Protein AF-A0A7V9FKU3-F1 (afdb_monomer)

Mean predicted aligned error: 3.98 Å

pLDDT: mean 90.35, std 10.85, range [51.25, 97.75]

Sequence (62 aa):
VDGDATLVSFRADEPAGLVERLAKRDVLVREIPGTGLIRASCGWWTSDGDLERLLEGIREGG

Structure (mmCIF, N/CA/C/O backbone):
data_AF-A0A7V9FKU3-F1
#
_entry.id   AF-A0A7V9FKU3-F1
#
loop_
_atom_site.group_PDB
_atom_site.id
_atom_site.type_symbol
_atom_site.label_atom_id
_atom_site.label_alt_id
_atom_site.label_comp_id
_atom_site.label_asym_id
_atom_site.label_entity_id
_atom_site.label_seq_id
_atom_site.pdbx_PDB_ins_code
_atom_site.Cartn_x
_atom_site.Cartn_y
_atom_site.Cartn_z
_atom_site.occupancy
_atom_site.B_iso_or_equiv
_atom_site.auth_seq_id
_atom_site.auth_comp_id
_atom_site.auth_asym_id
_atom_site.auth_atom_id
_atom_site.pdbx_PDB_model_num
ATOM 1 N N . VAL A 1 1 ? -5.646 11.051 -14.956 1.00 51.25 1 VAL A N 1
ATOM 2 C CA . VAL A 1 1 ? -4.195 11.289 -15.068 1.00 51.25 1 VAL A CA 1
ATOM 3 C C . VAL A 1 1 ? -3.642 10.081 -15.774 1.00 51.25 1 VAL A C 1
ATOM 5 O O . VAL A 1 1 ? -3.883 8.978 -15.296 1.00 51.25 1 VAL A O 1
ATOM 8 N N . ASP A 1 2 ? -3.063 10.264 -16.953 1.00 55.41 2 ASP A N 1
ATOM 9 C CA . ASP A 1 2 ? -2.335 9.172 -17.592 1.00 55.41 2 ASP A CA 1
ATOM 10 C C . ASP A 1 2 ? -1.184 8.758 -16.662 1.00 55.41 2 ASP A C 1
ATOM 12 O O . ASP A 1 2 ? -0.626 9.591 -15.941 1.00 55.41 2 ASP A O 1
ATOM 16 N N . GLY A 1 3 ? -0.972 7.446 -16.552 1.00 57.19 3 GLY A N 1
ATOM 17 C CA . GLY A 1 3 ? -0.230 6.767 -15.486 1.00 57.19 3 GLY A CA 1
ATOM 18 C C . GLY A 1 3 ? 1.286 6.951 -15.523 1.00 57.19 3 GLY A C 1
ATOM 19 O O . GLY A 1 3 ? 2.016 5.974 -15.418 1.00 57.19 3 GLY A O 1
ATOM 20 N N . ASP A 1 4 ? 1.766 8.188 -15.620 1.00 69.50 4 ASP A N 1
ATOM 21 C CA . ASP A 1 4 ? 3.198 8.516 -15.608 1.00 69.50 4 ASP A CA 1
ATOM 22 C C . ASP A 1 4 ? 3.814 8.463 -14.195 1.00 69.50 4 ASP A C 1
ATOM 24 O O . ASP A 1 4 ? 5.001 8.730 -14.006 1.00 69.50 4 ASP A O 1
ATOM 28 N N . ALA A 1 5 ? 3.012 8.134 -13.176 1.00 80.25 5 ALA A N 1
ATOM 29 C CA . ALA A 1 5 ? 3.440 8.051 -11.788 1.00 80.25 5 ALA A CA 1
ATOM 30 C C . ALA A 1 5 ? 3.163 6.668 -11.191 1.00 80.25 5 ALA A C 1
ATOM 32 O O . ALA A 1 5 ? 2.068 6.125 -11.295 1.00 80.25 5 ALA A O 1
ATOM 33 N N . THR A 1 6 ? 4.143 6.150 -10.454 1.00 90.19 6 THR A N 1
ATOM 34 C CA . THR A 1 6 ? 4.062 4.885 -9.708 1.00 90.19 6 THR A CA 1
ATOM 35 C C . THR A 1 6 ? 3.461 5.064 -8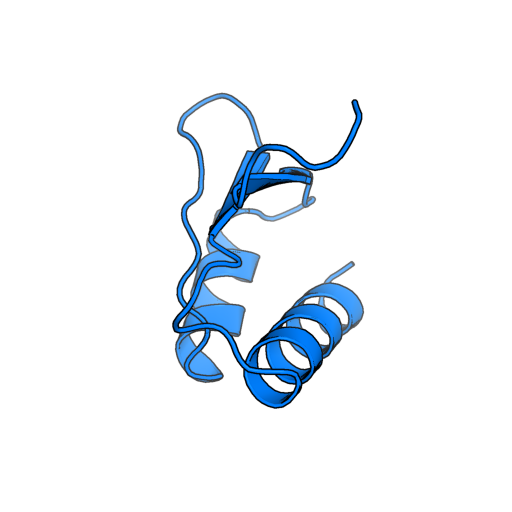.311 1.00 90.19 6 THR A C 1
ATOM 37 O O . THR A 1 6 ? 3.661 4.224 -7.442 1.00 90.19 6 THR A O 1
ATOM 40 N N . LEU A 1 7 ? 2.792 6.187 -8.033 1.00 92.94 7 LEU A N 1
ATOM 41 C CA . LEU A 1 7 ? 2.249 6.505 -6.712 1.00 92.94 7 LEU A CA 1
ATOM 42 C C . LEU A 1 7 ? 0.728 6.562 -6.774 1.00 92.94 7 LEU A C 1
ATOM 44 O O . LEU A 1 7 ? 0.162 7.364 -7.515 1.00 92.94 7 LEU A O 1
ATOM 48 N N . VAL A 1 8 ? 0.080 5.758 -5.937 1.00 93.06 8 VAL A N 1
ATOM 49 C CA . VAL A 1 8 ? -1.378 5.725 -5.803 1.00 93.06 8 VAL A CA 1
ATOM 50 C C . VAL A 1 8 ? -1.737 6.154 -4.391 1.00 93.06 8 VAL A C 1
ATOM 52 O O . VAL A 1 8 ? -1.237 5.577 -3.426 1.00 93.06 8 VAL A O 1
ATOM 55 N N . SER A 1 9 ? -2.606 7.157 -4.272 1.00 94.75 9 SER A N 1
ATOM 56 C CA . SER A 1 9 ? -3.134 7.610 -2.986 1.00 94.75 9 SER A CA 1
ATOM 57 C C . SER A 1 9 ? -4.638 7.368 -2.912 1.00 94.75 9 SER A C 1
ATOM 59 O O . SER A 1 9 ? -5.360 7.702 -3.850 1.00 94.75 9 SER A O 1
ATOM 61 N N . PHE A 1 10 ? -5.117 6.829 -1.796 1.00 94.38 10 PHE A N 1
ATOM 62 C CA . PHE A 1 10 ? -6.530 6.519 -1.568 1.00 94.38 10 PHE A CA 1
ATOM 63 C C . PHE A 1 10 ? -6.930 6.798 -0.114 1.00 94.38 10 PHE A C 1
ATOM 65 O O . PHE A 1 10 ? -6.074 6.893 0.765 1.00 94.38 10 PHE A O 1
ATOM 72 N N . ARG A 1 11 ? -8.230 6.987 0.136 1.00 93.75 11 ARG A N 1
ATOM 73 C CA . ARG A 1 11 ? -8.776 7.185 1.490 1.00 93.75 11 ARG A CA 1
ATOM 74 C C . ARG A 1 11 ? -9.103 5.846 2.141 1.00 93.75 11 ARG A C 1
ATOM 76 O O . ARG A 1 11 ? -9.421 4.889 1.444 1.00 93.75 11 ARG A O 1
ATOM 83 N N . ALA A 1 12 ? -9.063 5.826 3.466 1.00 90.69 12 ALA A N 1
ATOM 84 C CA . ALA A 1 12 ? -9.553 4.732 4.291 1.00 90.69 12 ALA A CA 1
ATOM 85 C C . ALA A 1 12 ? -10.182 5.308 5.563 1.00 90.69 12 ALA A C 1
ATOM 87 O O . ALA A 1 12 ? -9.739 6.359 6.030 1.00 90.69 12 ALA A O 1
ATOM 88 N N . ASP A 1 13 ? -11.176 4.622 6.121 1.00 87.81 13 ASP A N 1
ATOM 89 C CA . ASP A 1 13 ? -11.883 5.088 7.321 1.00 87.81 13 ASP A CA 1
ATOM 90 C C 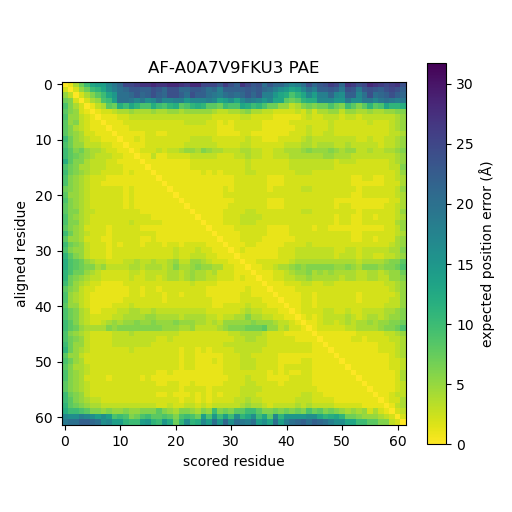. ASP A 1 13 ? -10.997 5.022 8.574 1.00 87.81 13 ASP A C 1
ATOM 92 O O . ASP A 1 13 ? -11.012 5.934 9.399 1.00 87.81 13 ASP A O 1
ATOM 96 N N . GLU A 1 14 ? -10.134 4.003 8.665 1.00 90.50 14 GLU A N 1
ATOM 97 C CA . GLU A 1 14 ? -9.112 3.875 9.711 1.00 90.50 14 GLU A CA 1
ATOM 98 C C . GLU A 1 14 ? -7.698 3.773 9.111 1.00 90.50 14 GLU A C 1
ATOM 100 O O . GLU A 1 14 ? -7.135 2.675 9.024 1.00 90.50 14 GLU A O 1
ATOM 105 N N . PRO A 1 15 ? -7.074 4.897 8.698 1.00 92.25 15 PRO A N 1
ATOM 106 C CA . PRO A 1 15 ? -5.800 4.865 7.985 1.00 92.25 15 PRO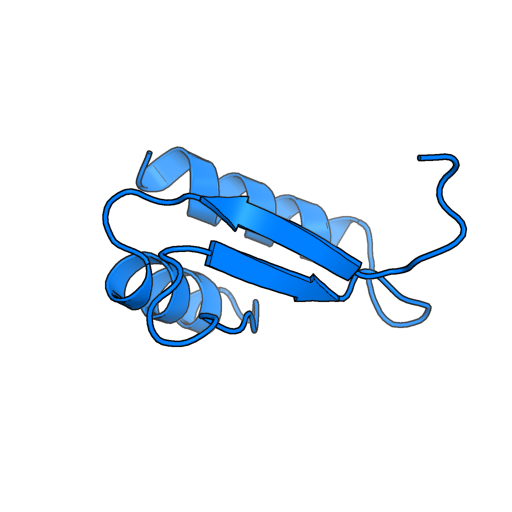 A CA 1
ATOM 107 C C . PRO A 1 15 ? -4.673 4.166 8.751 1.00 92.25 15 PRO A C 1
ATOM 109 O O . PRO A 1 15 ? -3.963 3.338 8.185 1.00 92.25 15 PRO A O 1
ATOM 112 N N . ALA A 1 16 ? -4.532 4.455 10.048 1.00 91.00 16 ALA A N 1
ATOM 113 C CA . ALA A 1 16 ? -3.505 3.841 10.890 1.00 91.00 16 ALA A CA 1
ATOM 114 C C . ALA A 1 16 ? -3.728 2.328 11.066 1.00 91.00 16 ALA A C 1
ATOM 116 O O . ALA A 1 16 ? -2.783 1.548 10.948 1.00 91.00 16 ALA A O 1
ATOM 117 N N . GLY A 1 17 ? -4.981 1.908 11.276 1.00 92.75 17 GLY A N 1
ATOM 118 C CA . GLY A 1 17 ? -5.339 0.493 11.385 1.00 92.75 17 GLY A CA 1
ATOM 119 C C . GLY A 1 17 ? -5.105 -0.264 10.078 1.00 92.75 17 GLY A C 1
ATOM 120 O O . GLY A 1 17 ? -4.594 -1.384 10.090 1.00 92.75 17 GLY A O 1
ATOM 121 N N . LEU A 1 18 ? -5.403 0.358 8.934 1.00 94.75 18 LEU A N 1
ATOM 122 C CA . LEU A 1 18 ? -5.127 -0.235 7.628 1.00 94.75 18 LEU A CA 1
ATOM 123 C C . LEU A 1 18 ? -3.619 -0.371 7.363 1.00 94.75 18 LEU A C 1
ATOM 125 O O . LEU A 1 18 ? -3.188 -1.424 6.898 1.00 94.75 18 LEU A O 1
ATOM 129 N N . VAL A 1 19 ? -2.804 0.630 7.717 1.00 96.06 19 VAL A N 1
ATOM 130 C CA . VAL A 1 19 ? -1.331 0.536 7.639 1.00 96.06 19 VAL A CA 1
ATOM 131 C C . VAL A 1 19 ? -0.817 -0.657 8.453 1.00 96.06 19 VAL A C 1
ATOM 133 O O . VAL A 1 19 ? -0.017 -1.442 7.947 1.00 96.06 19 VAL A O 1
ATOM 136 N N . GLU A 1 20 ? -1.296 -0.840 9.688 1.00 95.44 20 GLU A N 1
ATOM 137 C CA . GLU A 1 20 ? -0.883 -1.962 10.540 1.00 95.44 20 GLU A CA 1
ATOM 138 C C . GLU A 1 20 ? -1.302 -3.324 9.957 1.00 95.44 20 GLU A C 1
ATOM 140 O O . GLU A 1 20 ? -0.508 -4.269 9.937 1.00 95.44 20 GLU A O 1
ATOM 145 N N . ARG A 1 21 ? -2.538 -3.442 9.450 1.00 94.94 21 ARG A N 1
ATOM 146 C CA . ARG A 1 21 ? -3.040 -4.683 8.829 1.00 94.94 21 ARG A CA 1
ATOM 147 C C . ARG A 1 21 ? -2.273 -5.067 7.569 1.00 94.94 21 ARG A C 1
ATOM 149 O O . ARG A 1 21 ? -2.049 -6.259 7.350 1.00 94.94 21 ARG A O 1
ATOM 156 N N . LEU A 1 22 ? -1.901 -4.083 6.754 1.00 96.94 22 LEU A N 1
ATOM 157 C CA . LEU A 1 22 ? -1.118 -4.292 5.538 1.00 96.94 22 LEU A CA 1
ATOM 158 C C . LEU A 1 22 ? 0.324 -4.680 5.872 1.00 96.94 22 LEU A C 1
ATOM 160 O O . LEU A 1 22 ? 0.846 -5.622 5.281 1.00 96.94 22 LEU A O 1
ATOM 164 N N . ALA A 1 23 ? 0.933 -4.062 6.888 1.00 97.12 23 ALA A N 1
ATOM 165 C CA . ALA A 1 23 ? 2.280 -4.422 7.325 1.00 97.12 23 ALA A CA 1
ATOM 166 C C . ALA A 1 23 ? 2.380 -5.897 7.761 1.00 97.12 23 ALA A C 1
ATOM 168 O O . ALA A 1 23 ? 3.355 -6.566 7.437 1.00 97.12 23 ALA A O 1
ATOM 169 N N . LYS A 1 24 ? 1.342 -6.438 8.417 1.00 96.56 24 LYS A N 1
ATOM 170 C CA . LYS A 1 24 ? 1.253 -7.868 8.788 1.00 96.56 24 LYS A CA 1
ATOM 171 C C . LYS A 1 24 ? 1.135 -8.822 7.588 1.00 96.56 24 LYS A C 1
ATOM 173 O O . LYS A 1 24 ? 1.283 -10.024 7.768 1.00 96.56 24 LYS A O 1
ATOM 178 N N . ARG A 1 25 ? 0.850 -8.300 6.392 1.00 96.00 25 ARG A N 1
ATOM 179 C CA . ARG A 1 25 ? 0.767 -9.032 5.112 1.00 96.00 25 ARG A CA 1
ATOM 180 C C . ARG A 1 25 ? 2.003 -8.814 4.233 1.00 96.00 25 ARG A C 1
ATOM 182 O O . ARG A 1 25 ? 1.967 -9.094 3.037 1.00 96.00 25 ARG A O 1
ATOM 189 N N . ASP A 1 26 ? 3.063 -8.257 4.817 1.00 96.62 26 ASP A N 1
ATOM 190 C CA . ASP A 1 26 ? 4.267 -7.784 4.131 1.00 96.62 26 ASP A CA 1
ATOM 191 C C . ASP A 1 26 ? 3.975 -6.733 3.042 1.00 96.62 26 ASP A C 1
ATOM 193 O O . ASP A 1 26 ? 4.680 -6.642 2.037 1.00 96.62 26 ASP A O 1
ATOM 197 N N . VAL A 1 27 ? 2.942 -5.907 3.247 1.00 97.31 27 VAL A N 1
ATOM 198 C CA . VAL A 1 27 ? 2.612 -4.763 2.388 1.00 97.31 27 VAL A CA 1
ATOM 199 C C . VAL A 1 27 ? 2.871 -3.468 3.153 1.00 97.31 27 VAL A C 1
ATOM 201 O O . VAL A 1 27 ? 2.155 -3.115 4.088 1.00 97.31 27 VAL A O 1
ATOM 204 N N . LEU A 1 28 ? 3.897 -2.721 2.748 1.00 96.88 28 LEU A N 1
ATOM 205 C CA . LEU A 1 28 ? 4.255 -1.456 3.390 1.00 96.88 28 LEU A CA 1
ATOM 206 C C . LEU A 1 28 ? 3.658 -0.269 2.631 1.00 96.88 28 LEU A C 1
ATOM 208 O O . LEU A 1 28 ? 4.023 0.019 1.493 1.00 96.88 28 LEU A O 1
ATOM 212 N N . VAL A 1 29 ? 2.772 0.462 3.301 1.00 96.62 29 VAL A N 1
ATOM 213 C CA . VAL A 1 29 ? 2.172 1.708 2.808 1.00 96.62 29 VAL A CA 1
ATOM 214 C C . VAL A 1 29 ? 2.400 2.839 3.805 1.00 96.62 29 VAL A C 1
ATOM 216 O O . VAL A 1 29 ? 2.793 2.615 4.950 1.00 96.62 29 VAL A O 1
ATOM 219 N N . ARG A 1 30 ? 2.166 4.080 3.374 1.00 96.44 30 ARG 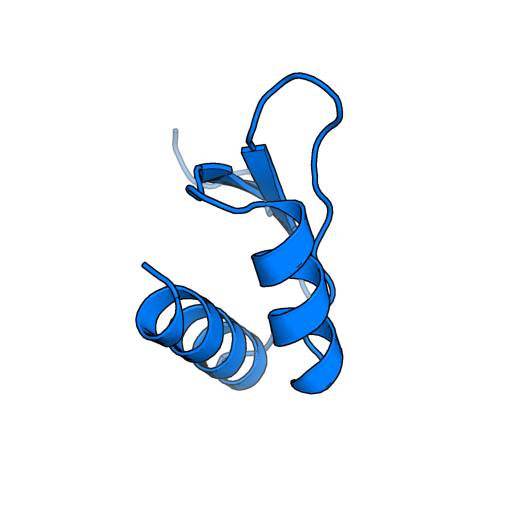A N 1
ATOM 220 C CA . ARG A 1 30 ? 2.345 5.267 4.218 1.00 96.44 30 ARG A CA 1
ATOM 221 C C . ARG A 1 30 ? 1.053 6.063 4.318 1.00 96.44 30 ARG A C 1
ATOM 223 O O . ARG A 1 30 ? 0.548 6.514 3.296 1.00 96.44 30 ARG A O 1
ATOM 230 N N . GLU A 1 31 ? 0.583 6.306 5.537 1.00 95.38 31 GLU A N 1
ATOM 231 C CA . GLU A 1 31 ? -0.393 7.368 5.801 1.00 95.38 31 GLU A CA 1
ATOM 232 C C . GLU A 1 31 ? 0.273 8.737 5.597 1.00 95.38 31 GLU A C 1
ATOM 234 O O . GLU A 1 31 ? 1.443 8.934 5.944 1.00 95.38 31 GLU A O 1
ATOM 239 N N . ILE A 1 32 ? -0.438 9.651 4.942 1.00 93.69 32 ILE A N 1
ATOM 240 C CA . ILE A 1 32 ? 0.003 11.021 4.698 1.00 93.69 32 ILE A CA 1
ATOM 241 C C . ILE A 1 32 ? -0.602 11.905 5.799 1.00 93.69 32 ILE A C 1
ATOM 243 O O . ILE A 1 32 ? -1.802 12.206 5.723 1.00 93.69 32 ILE A O 1
ATOM 247 N N . PRO A 1 33 ? 0.210 12.381 6.762 1.00 88.81 33 PRO A N 1
ATOM 248 C CA . PRO A 1 33 ? -0.293 13.015 7.973 1.00 88.81 33 PRO A CA 1
ATOM 249 C C . PRO A 1 33 ? -1.271 14.156 7.703 1.00 88.81 33 PRO A C 1
ATOM 251 O O . PRO A 1 33 ? -0.994 15.057 6.909 1.00 88.81 33 PRO A O 1
ATOM 254 N N . GLY A 1 34 ? -2.412 14.125 8.391 1.00 87.50 34 GLY A N 1
ATOM 255 C CA . GLY A 1 34 ? -3.420 15.188 8.349 1.00 87.50 34 GLY A CA 1
ATOM 256 C C . GLY A 1 34 ? -4.289 15.206 7.089 1.00 87.50 34 GLY A C 1
ATOM 257 O O . GLY A 1 34 ? -5.067 16.139 6.911 1.00 87.50 34 GLY A O 1
ATOM 258 N N . THR A 1 35 ? -4.187 14.198 6.216 1.00 91.44 35 THR A N 1
ATOM 259 C CA . THR A 1 35 ? -4.965 14.149 4.961 1.00 91.44 35 THR A CA 1
ATOM 260 C C . THR A 1 35 ? -5.999 13.023 4.912 1.00 91.44 35 THR A C 1
ATOM 262 O O . THR A 1 35 ? -6.905 13.058 4.069 1.00 91.44 35 THR A O 1
ATOM 265 N N . GLY A 1 36 ? -5.865 12.019 5.789 1.00 89.12 36 GLY A N 1
ATOM 266 C CA . GLY A 1 36 ? -6.655 10.785 5.740 1.00 89.12 36 GLY A CA 1
ATOM 267 C C . GLY A 1 36 ? -6.375 9.940 4.492 1.00 89.12 36 GLY A C 1
ATOM 268 O O . GLY A 1 36 ? -7.211 9.127 4.100 1.00 89.12 36 GLY A O 1
ATOM 269 N N . LEU A 1 37 ? -5.243 10.177 3.821 1.00 94.81 37 LEU A N 1
ATOM 270 C CA . LEU A 1 37 ? -4.813 9.427 2.646 1.00 94.81 37 LEU A CA 1
ATOM 271 C C . LEU A 1 37 ? -3.725 8.430 3.016 1.00 94.81 37 LEU A C 1
ATOM 273 O O . LEU A 1 37 ? -2.816 8.726 3.789 1.00 94.81 37 LEU A O 1
ATOM 277 N N . ILE A 1 38 ? -3.778 7.278 2.370 1.00 96.81 38 ILE A N 1
ATOM 278 C CA . ILE A 1 38 ? -2.714 6.286 2.333 1.00 96.81 38 ILE A CA 1
ATOM 279 C C . ILE A 1 38 ? -2.101 6.320 0.944 1.00 96.81 38 ILE A C 1
ATOM 281 O O . ILE A 1 38 ? -2.821 6.438 -0.044 1.00 96.81 38 ILE A O 1
ATOM 285 N N . ARG A 1 39 ? -0.777 6.195 0.867 1.00 96.81 39 ARG A N 1
ATOM 286 C CA . ARG A 1 39 ? -0.022 6.099 -0.377 1.00 96.81 39 ARG A CA 1
ATOM 287 C C . ARG A 1 39 ? 0.660 4.744 -0.507 1.00 96.81 39 ARG A C 1
ATOM 289 O O . ARG A 1 39 ? 1.441 4.357 0.367 1.00 96.81 39 ARG A O 1
ATOM 296 N N . ALA A 1 40 ? 0.427 4.095 -1.640 1.00 96.12 40 ALA A N 1
ATOM 297 C CA . ALA A 1 40 ? 1.179 2.949 -2.129 1.00 96.12 40 ALA A CA 1
ATOM 298 C C . ALA A 1 40 ? 2.130 3.384 -3.257 1.00 96.12 40 ALA A C 1
ATOM 300 O O . 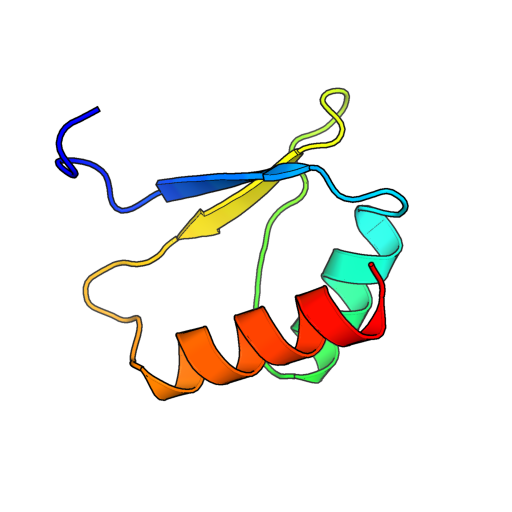ALA A 1 40 ? 1.829 4.308 -4.018 1.00 96.12 40 ALA A O 1
ATOM 301 N N . SER A 1 41 ? 3.288 2.727 -3.347 1.00 94.88 41 SER A N 1
ATOM 302 C CA . SER A 1 41 ? 4.250 2.910 -4.436 1.00 94.88 41 SER A CA 1
ATOM 303 C C . SER A 1 41 ? 4.315 1.631 -5.263 1.00 94.88 41 SER A C 1
ATOM 305 O O . SER A 1 41 ? 4.890 0.647 -4.810 1.00 94.88 41 SER A O 1
ATOM 307 N N . CYS A 1 42 ? 3.748 1.666 -6.464 1.00 92.81 42 CYS A N 1
ATOM 308 C CA . CYS A 1 42 ? 3.653 0.552 -7.403 1.00 92.81 42 CYS A CA 1
ATOM 309 C C . CYS A 1 42 ? 4.674 0.751 -8.531 1.00 92.81 42 CYS A C 1
ATOM 311 O O . CYS A 1 42 ? 4.341 1.269 -9.596 1.00 92.81 42 CYS A O 1
ATOM 313 N N . GLY A 1 43 ? 5.943 0.456 -8.245 1.00 89.81 43 GLY A N 1
ATOM 314 C CA . GLY A 1 43 ? 7.066 0.689 -9.159 1.00 89.81 43 GLY A CA 1
ATOM 315 C C . GLY A 1 43 ? 7.668 -0.604 -9.702 1.00 89.81 43 GLY A C 1
ATOM 316 O O . GLY A 1 43 ? 7.071 -1.667 -9.603 1.00 89.81 43 GLY A O 1
ATOM 317 N N . TRP A 1 44 ? 8.898 -0.521 -10.213 1.00 90.56 44 TRP A N 1
ATOM 318 C CA . TRP A 1 44 ? 9.641 -1.665 -10.770 1.00 90.56 44 TRP A CA 1
ATOM 319 C C . TRP A 1 44 ? 9.718 -2.894 -9.844 1.00 90.56 44 TRP A C 1
ATOM 321 O O . TRP A 1 44 ? 9.807 -4.023 -10.309 1.00 90.56 44 TRP A O 1
ATOM 331 N N . TRP A 1 45 ? 9.694 -2.671 -8.529 1.00 89.44 45 TRP A N 1
ATOM 332 C CA . TRP A 1 45 ? 9.823 -3.714 -7.508 1.00 89.44 45 TRP A CA 1
ATOM 333 C C . TRP A 1 45 ? 8.485 -4.292 -7.039 1.00 89.44 45 TRP A C 1
ATOM 335 O O . TRP A 1 45 ? 8.475 -5.109 -6.127 1.00 89.44 45 TRP A O 1
ATOM 345 N N . THR A 1 46 ? 7.369 -3.840 -7.610 1.00 93.94 46 THR A N 1
ATOM 346 C CA . THR A 1 46 ? 6.026 -4.282 -7.239 1.00 93.94 46 THR A CA 1
ATOM 347 C C . THR A 1 46 ? 5.568 -5.370 -8.201 1.00 93.94 46 THR A C 1
ATOM 349 O O . THR A 1 46 ? 5.506 -5.155 -9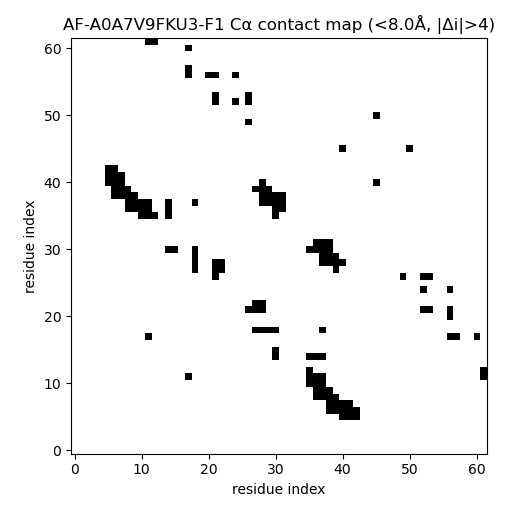.409 1.00 93.94 46 THR A O 1
ATOM 352 N N . SER A 1 47 ? 5.249 -6.536 -7.657 1.00 95.56 47 SER A N 1
ATOM 353 C CA . SER A 1 47 ? 4.684 -7.678 -8.374 1.00 95.56 47 SER A CA 1
ATOM 354 C C . SER A 1 47 ? 3.159 -7.719 -8.269 1.00 95.56 47 SER A C 1
ATOM 356 O O . SER A 1 47 ? 2.571 -7.097 -7.382 1.00 95.56 47 SER A O 1
ATOM 358 N N . ASP A 1 48 ? 2.510 -8.516 -9.118 1.00 96.44 48 ASP A N 1
ATOM 359 C CA . ASP A 1 48 ? 1.062 -8.747 -9.031 1.00 96.44 48 ASP A CA 1
ATOM 360 C C . ASP A 1 48 ? 0.654 -9.324 -7.663 1.00 96.44 48 ASP A C 1
ATOM 362 O O . ASP A 1 48 ? -0.342 -8.895 -7.088 1.00 96.44 48 ASP A O 1
ATOM 366 N N . GLY A 1 49 ? 1.477 -10.198 -7.071 1.00 97.75 49 GLY A N 1
ATOM 367 C CA . GLY A 1 49 ? 1.236 -10.736 -5.726 1.00 97.75 49 GLY A CA 1
ATOM 368 C C . GLY A 1 49 ? 1.339 -9.688 -4.608 1.00 97.75 49 GLY A C 1
ATOM 369 O O . GLY A 1 49 ? 0.703 -9.820 -3.562 1.00 97.75 49 GLY A O 1
ATOM 370 N N . ASP A 1 50 ? 2.104 -8.610 -4.804 1.00 97.06 50 ASP A N 1
ATOM 371 C CA . ASP A 1 50 ? 2.093 -7.468 -3.879 1.00 97.06 50 ASP A CA 1
ATOM 372 C C . ASP A 1 50 ? 0.770 -6.701 -3.976 1.00 97.06 50 ASP A C 1
ATOM 374 O O . ASP A 1 50 ? 0.210 -6.281 -2.960 1.00 97.06 50 AS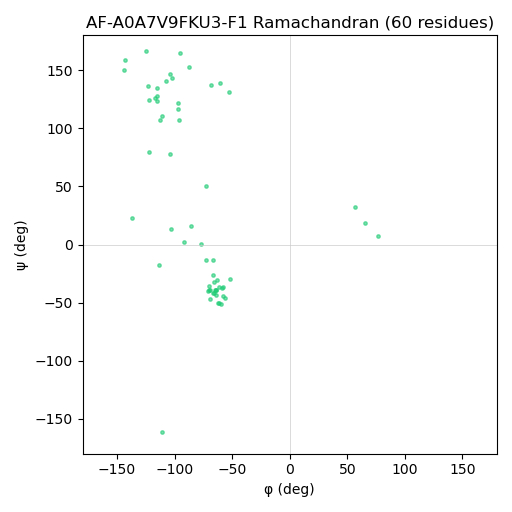P A O 1
ATOM 378 N N . LEU A 1 51 ? 0.251 -6.547 -5.199 1.00 96.06 51 LEU A N 1
ATOM 379 C CA . LEU A 1 51 ? -1.020 -5.876 -5.459 1.00 96.06 51 LEU A CA 1
ATOM 380 C C . LEU A 1 51 ? -2.207 -6.690 -4.939 1.00 96.06 51 LEU A C 1
ATOM 382 O O . LEU A 1 51 ? -3.128 -6.113 -4.364 1.00 96.06 51 LEU A O 1
ATOM 386 N N . GLU A 1 52 ? -2.182 -8.012 -5.080 1.00 97.25 52 GLU A N 1
ATOM 387 C CA . GLU A 1 52 ? -3.213 -8.904 -4.541 1.00 97.25 52 GLU A CA 1
ATOM 388 C C . GLU A 1 52 ? -3.315 -8.776 -3.019 1.00 97.25 52 GLU A C 1
ATOM 390 O O . GLU A 1 52 ? -4.388 -8.460 -2.503 1.00 97.25 52 GLU A O 1
ATOM 395 N N . ARG A 1 53 ? -2.189 -8.882 -2.301 1.00 97.12 53 ARG A N 1
ATOM 396 C CA . ARG A 1 53 ? -2.154 -8.723 -0.835 1.00 97.12 53 ARG A CA 1
ATOM 397 C C . ARG A 1 53 ? -2.607 -7.339 -0.379 1.00 97.12 53 ARG A C 1
ATOM 399 O O . ARG A 1 53 ? -3.275 -7.211 0.651 1.00 97.12 53 ARG A O 1
ATOM 406 N N . LEU A 1 54 ? -2.268 -6.296 -1.143 1.00 96.19 54 LEU A N 1
ATOM 407 C CA . LEU A 1 54 ? -2.756 -4.939 -0.900 1.00 96.19 54 LEU A CA 1
ATOM 408 C C . LEU A 1 54 ? -4.284 -4.875 -1.029 1.00 96.19 54 LEU A C 1
ATOM 410 O O . LEU A 1 54 ? -4.954 -4.363 -0.132 1.00 96.19 54 LEU A O 1
ATOM 414 N N . LEU A 1 55 ? -4.838 -5.393 -2.126 1.00 95.50 55 LEU A N 1
ATOM 415 C CA . LEU A 1 55 ? -6.277 -5.376 -2.391 1.00 95.50 55 LEU A CA 1
ATOM 416 C C . LEU A 1 55 ? -7.064 -6.202 -1.369 1.00 95.50 55 LEU A C 1
ATOM 418 O O . LEU A 1 55 ? -8.136 -5.773 -0.943 1.00 95.50 55 LEU A O 1
ATOM 422 N N . GLU A 1 56 ? -6.544 -7.354 -0.953 1.00 95.38 56 GLU A N 1
ATOM 423 C CA . GLU A 1 56 ? -7.130 -8.174 0.112 1.00 95.38 56 GLU A CA 1
ATOM 424 C C . GLU A 1 56 ? -7.178 -7.411 1.439 1.00 95.38 56 GLU A C 1
ATOM 426 O O . GLU A 1 56 ? -8.246 -7.278 2.036 1.00 95.38 56 GLU A O 1
ATOM 431 N N . GLY A 1 57 ? -6.060 -6.810 1.860 1.00 93.94 57 GLY A N 1
ATOM 432 C CA . GLY A 1 57 ? -6.007 -6.042 3.106 1.00 93.94 57 GLY A CA 1
ATOM 433 C C . GLY A 1 57 ? -6.911 -4.802 3.117 1.00 93.94 57 GLY A C 1
ATOM 434 O O . GLY A 1 57 ? -7.415 -4.430 4.179 1.00 93.94 57 GLY A O 1
ATOM 435 N N . ILE A 1 58 ? -7.145 -4.179 1.954 1.00 93.62 58 ILE A N 1
ATOM 436 C CA . ILE A 1 58 ? -8.113 -3.080 1.802 1.00 93.62 58 ILE A CA 1
ATOM 437 C C . ILE A 1 58 ? -9.548 -3.602 1.949 1.00 93.62 58 ILE A C 1
ATOM 439 O O . ILE A 1 58 ? -10.331 -3.010 2.686 1.00 93.62 58 ILE A O 1
ATOM 443 N N . ARG A 1 59 ? -9.895 -4.710 1.283 1.00 91.06 59 ARG A N 1
ATOM 444 C CA . ARG A 1 59 ? -11.257 -5.278 1.280 1.00 91.06 59 ARG A CA 1
ATOM 445 C C . ARG A 1 59 ? -11.710 -5.803 2.636 1.00 91.06 59 ARG A C 1
ATOM 447 O O . ARG A 1 59 ? -12.895 -5.760 2.929 1.00 91.06 59 ARG A O 1
ATOM 454 N N . GLU A 1 60 ? -10.793 -6.311 3.449 1.00 83.25 60 GLU A N 1
ATOM 455 C CA . GLU A 1 60 ? -11.122 -6.828 4.782 1.00 83.25 60 GLU A CA 1
ATOM 456 C C . GLU A 1 60 ? -11.453 -5.737 5.815 1.00 83.25 60 GLU A C 1
ATOM 458 O O . GLU A 1 60 ? -11.924 -6.055 6.905 1.00 83.25 60 GLU A O 1
ATOM 463 N N . GLY A 1 61 ? -11.166 -4.467 5.518 1.00 68.75 61 GLY A N 1
ATOM 464 C CA . GLY A 1 61 ? -11.350 -3.365 6.464 1.00 68.75 61 GLY A CA 1
ATOM 465 C C . GLY A 1 61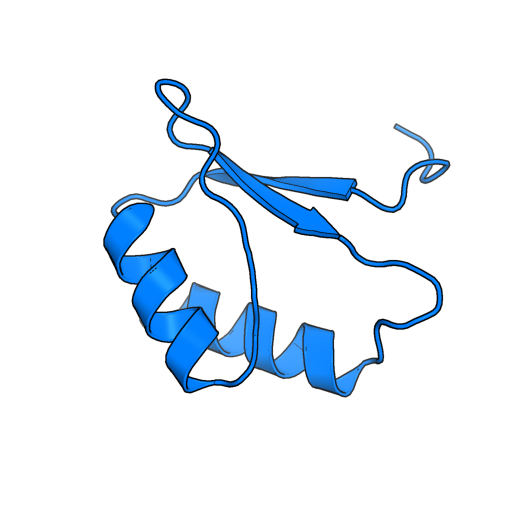 ? -11.961 -2.106 5.865 1.00 68.75 61 GLY A C 1
ATOM 466 O O . GLY A 1 61 ? -11.706 -1.030 6.406 1.00 68.75 61 GLY A O 1
ATOM 467 N N . GLY A 1 62 ? -12.683 -2.246 4.752 1.00 55.38 62 GLY A N 1
ATOM 468 C CA . GLY A 1 62 ? -13.534 -1.221 4.146 1.00 55.38 62 GLY A CA 1
ATOM 469 C C . GLY A 1 62 ? -14.993 -1.650 4.116 1.00 55.38 62 GLY A C 1
ATOM 470 O O . GLY A 1 62 ? -15.268 -2.838 4.403 1.00 55.38 62 GLY A O 1
#

Solvent-accessible surface area (backbone atoms only — not comparable to full-atom values): 3815 Å² total; per-residue (Å²): 127,82,82,87,59,46,66,49,74,48,75,51,96,52,47,70,61,49,41,54,56,24,45,77,66,78,34,82,57,41,69,45,87,95,67,56,31,37,38,43,72,59,46,96,89,53,50,72,70,55,52,50,50,46,52,50,48,48,61,78,71,105

Foldseek 3Di:
DPPPAQKDKDAAP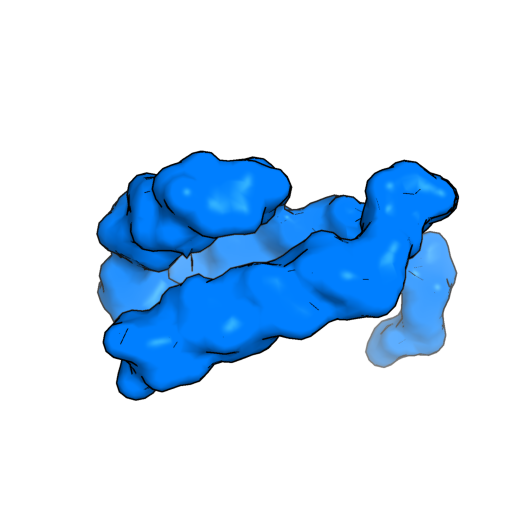DLVVLQVLLVVLVAHWDDDPPPNIIMDGRDPPHDVVSVVSSVVSRVVRD

Secondary structure (DSSP, 8-state):
--S--SEEEEE-SSHHHHHHHHHTTT---EEETTTTEEEEE-STT--HHHHHHHHHHHHTT-

Nearest PDB structures (foldseek):
  3f9t-assembly1_B  TM=8.354E-01  e=2.078E+00  Methanocaldococcus jannaschii
  6i34-assembly2_C  TM=8.063E-01  e=1.819E+00  Homo sapiens neanderthalensis
  6jy1-assembly1_A-2  TM=8.392E-01  e=2.711E+00  Methanocaldococcus jannaschii DSM 2661
  6i33-assembly1_A  TM=7.617E-01  e=1.490E+00  Homo sapiens
  1zvp-assembly1_A  TM=5.054E-01  e=5.494E-01  Vibrio cholerae

Radius of gyration: 11.35 Å; Cα contacts (8 Å, |Δi|>4): 73; chains: 1; bounding box: 23×26×29 Å